Protein AF-A0A2Z4US58-F1 (afdb_monomer_lite)

Foldseek 3Di:
DDFLCVVDPDLVFKKKKKFKAADPVQQKDFFWKWWFDWDQDPVGIDGDPDTDTDDRDHGDMDIDRRGIDMDTTDMGGVVPDPRNDIDIDMDMDGDDDPPPDPPDDDDDSVVVVVVVVVVVPPDPPPPDPPPDDDDDDDPPDDPPPPPPDPDDDDDD

Sequence (156 aa):
MHTDASRVRDVSTALSAVYYLHGTPRGFGGGQLRLYDTLLHAGGAQPAESYRTVEPEHDSIVFFPAGAFHEVVPSTCPSGRFADHRFTLTTWISGAEPAAAAPGTPFPVWQWMARAAERTRPLAGVARDHDGAGPIALPAAAPATRLTLPDPRTAP

Radius of gyration: 19.03 Å; chains: 1; bounding box: 52×37×58 Å

pLDDT: mean 74.57, std 23.2, range [34.12, 98.25]

Secondary structure (DSSP, 8-state):
-B-SGGGSS-GGGEEEEEEEE--SS---EE-PEEEEEEEEETTEEEEEEEEEEE---TTEEEEEETTS-EEEPPEE-TT--GGGSPEEEEEEEEPPPPSSPPTT----HHHHHHHHHHHTSPPTT--S-SS--PPPPPPP--TT----PPPP----

Structure (mmCIF, N/CA/C/O backbone):
data_AF-A0A2Z4US58-F1
#
_entry.id   AF-A0A2Z4US58-F1
#
loop_
_atom_site.group_PDB
_atom_site.id
_atom_site.type_symbol
_atom_site.label_atom_id
_atom_site.label_alt_id
_atom_site.label_comp_id
_atom_site.label_asym_id
_atom_site.label_entity_id
_atom_site.label_seq_id
_atom_site.pdbx_PDB_ins_code
_atom_site.Cartn_x
_atom_site.Cartn_y
_atom_site.Cartn_z
_atom_site.occupancy
_atom_site.B_iso_or_equiv
_atom_site.auth_seq_id
_atom_site.auth_comp_id
_atom_site.auth_asym_id
_atom_site.auth_atom_id
_atom_site.pdbx_PDB_model_num
ATOM 1 N N . MET A 1 1 ? 11.260 3.669 3.537 1.00 91.75 1 MET A N 1
ATOM 2 C CA . MET A 1 1 ? 11.315 3.145 2.156 1.00 91.75 1 MET A CA 1
ATOM 3 C C . MET A 1 1 ? 12.252 1.948 2.024 1.00 91.75 1 MET A C 1
ATOM 5 O O . MET A 1 1 ? 13.363 2.004 2.536 1.00 91.75 1 MET A O 1
ATOM 9 N N . HIS A 1 2 ? 11.817 0.896 1.329 1.00 95.00 2 HIS A N 1
ATOM 10 C CA . HIS A 1 2 ? 12.630 -0.262 0.936 1.00 95.00 2 HIS A CA 1
ATOM 11 C C . HIS A 1 2 ? 12.050 -0.941 -0.320 1.00 95.00 2 HIS A C 1
ATOM 13 O O . HIS A 1 2 ? 11.024 -0.512 -0.843 1.00 95.00 2 HIS A O 1
ATOM 19 N N . THR A 1 3 ? 12.703 -2.002 -0.793 1.00 94.75 3 THR A N 1
ATOM 20 C CA . THR A 1 3 ? 12.119 -3.005 -1.700 1.00 94.75 3 THR A CA 1
ATOM 21 C C . THR A 1 3 ? 12.011 -4.339 -0.959 1.00 94.75 3 THR A C 1
ATOM 23 O O . THR A 1 3 ? 12.579 -4.494 0.125 1.00 94.75 3 THR A O 1
ATOM 26 N N . ASP A 1 4 ? 11.314 -5.314 -1.536 1.00 94.31 4 ASP A N 1
ATOM 27 C CA . ASP A 1 4 ? 11.240 -6.681 -1.006 1.00 94.31 4 ASP A CA 1
ATOM 28 C C . ASP A 1 4 ? 12.209 -7.637 -1.710 1.00 94.31 4 ASP A C 1
ATOM 30 O O . ASP A 1 4 ? 12.102 -8.857 -1.592 1.00 94.31 4 ASP A O 1
ATOM 34 N N . ALA A 1 5 ? 13.198 -7.094 -2.422 1.00 89.75 5 ALA A N 1
ATOM 35 C CA . ALA A 1 5 ? 14.160 -7.877 -3.186 1.00 89.75 5 ALA A CA 1
ATOM 36 C C . ALA A 1 5 ? 14.879 -8.946 -2.342 1.00 89.75 5 ALA A C 1
ATOM 38 O O . ALA A 1 5 ? 15.129 -10.045 -2.819 1.00 89.75 5 ALA A O 1
ATOM 39 N N . SER A 1 6 ? 15.164 -8.652 -1.069 1.00 90.44 6 SER A N 1
ATOM 40 C CA . SER A 1 6 ? 15.822 -9.583 -0.141 1.00 90.44 6 SER A CA 1
ATOM 41 C C . SER A 1 6 ? 14.906 -10.682 0.410 1.00 90.44 6 SER A C 1
ATOM 43 O O . SER A 1 6 ? 15.381 -11.591 1.090 1.00 90.44 6 SER A O 1
ATOM 45 N N . ARG A 1 7 ? 13.595 -10.605 0.154 1.00 89.38 7 ARG A N 1
ATOM 46 C CA . ARG A 1 7 ? 12.584 -11.558 0.640 1.00 89.38 7 ARG A CA 1
ATOM 47 C C . ARG A 1 7 ? 12.253 -12.643 -0.378 1.00 89.38 7 ARG A C 1
ATOM 49 O O . ARG A 1 7 ? 11.584 -13.615 -0.035 1.00 89.38 7 ARG A O 1
ATOM 56 N N . VAL A 1 8 ? 12.716 -12.483 -1.614 1.00 86.81 8 VAL A N 1
ATOM 57 C CA . VAL A 1 8 ? 12.355 -13.324 -2.755 1.00 86.81 8 VAL A CA 1
ATOM 58 C C . VAL A 1 8 ? 13.606 -13.862 -3.435 1.00 86.81 8 VAL A C 1
ATOM 60 O O . VAL A 1 8 ? 14.677 -13.268 -3.357 1.00 86.81 8 VAL A O 1
ATOM 63 N N . ARG A 1 9 ? 13.482 -15.018 -4.091 1.00 85.69 9 ARG A N 1
ATOM 64 C CA . ARG A 1 9 ? 14.618 -15.657 -4.778 1.00 85.69 9 ARG A CA 1
ATOM 65 C C . ARG A 1 9 ? 14.976 -14.948 -6.080 1.00 85.69 9 ARG A C 1
ATOM 67 O O . ARG A 1 9 ? 16.150 -14.757 -6.365 1.00 85.69 9 ARG A O 1
ATOM 74 N N . ASP A 1 10 ? 13.958 -14.576 -6.848 1.00 88.06 10 ASP A N 1
ATOM 75 C CA . ASP A 1 10 ? 14.094 -13.855 -8.106 1.00 88.06 10 ASP A CA 1
ATOM 76 C C . ASP A 1 10 ? 13.111 -12.683 -8.120 1.00 88.06 10 ASP A C 1
ATOM 78 O O . ASP A 1 10 ? 11.894 -12.851 -8.154 1.00 88.06 10 ASP A O 1
ATOM 82 N N . VAL A 1 11 ? 13.667 -11.476 -8.069 1.00 87.25 11 VAL A N 1
ATOM 83 C CA . VAL A 1 11 ? 12.909 -10.222 -8.013 1.00 87.25 11 VAL A CA 1
ATOM 84 C C . VAL A 1 11 ? 12.142 -9.968 -9.311 1.00 87.25 11 VAL A C 1
ATOM 86 O O . VAL A 1 11 ? 11.095 -9.325 -9.281 1.00 87.25 11 VAL A O 1
ATOM 89 N N . SER A 1 12 ? 12.632 -10.478 -10.445 1.00 85.00 12 SER A N 1
ATOM 90 C CA . SER A 1 12 ? 12.021 -10.249 -11.760 1.00 85.00 12 SER A CA 1
ATOM 91 C C . SER A 1 12 ? 10.717 -11.029 -11.961 1.00 85.00 12 SER A C 1
ATOM 93 O O . SER A 1 12 ? 9.887 -10.649 -12.788 1.00 85.00 12 SER A O 1
ATOM 95 N N . THR A 1 13 ? 10.511 -12.083 -11.167 1.00 87.56 13 THR A N 1
ATOM 96 C CA . THR A 1 13 ? 9.354 -12.986 -11.241 1.00 87.56 13 THR A CA 1
ATOM 97 C C . THR A 1 13 ? 8.536 -13.017 -9.951 1.00 87.56 13 THR A C 1
ATOM 99 O O . THR A 1 13 ? 7.663 -13.875 -9.795 1.00 87.56 13 THR A O 1
ATOM 102 N N . ALA A 1 14 ? 8.793 -12.093 -9.021 1.00 89.69 14 ALA A N 1
ATOM 103 C CA . ALA A 1 14 ? 8.127 -12.065 -7.729 1.00 89.69 14 ALA A CA 1
ATOM 104 C C . ALA A 1 14 ? 7.217 -10.848 -7.528 1.00 89.69 14 ALA A C 1
ATOM 106 O O . ALA A 1 14 ? 7.543 -9.713 -7.885 1.00 89.69 14 ALA A O 1
ATOM 107 N N . LEU A 1 15 ? 6.084 -11.099 -6.875 1.00 94.44 15 LEU A N 1
ATOM 108 C CA . LEU A 1 15 ? 5.156 -10.091 -6.379 1.00 94.44 15 LEU A CA 1
ATOM 109 C C . LEU A 1 15 ? 5.159 -10.077 -4.853 1.00 94.44 15 LEU A C 1
ATOM 111 O O . LEU A 1 15 ? 5.198 -11.130 -4.215 1.00 94.44 15 LEU A O 1
ATOM 115 N N . SER A 1 16 ? 5.038 -8.887 -4.287 1.00 95.75 16 SER A N 1
ATOM 116 C CA . SER A 1 16 ? 4.617 -8.671 -2.908 1.00 95.75 16 SER A CA 1
ATOM 117 C C . SER A 1 16 ? 3.098 -8.570 -2.850 1.00 95.75 16 SER A C 1
ATOM 119 O O . SER A 1 16 ? 2.469 -8.026 -3.760 1.00 95.75 16 SER A O 1
ATOM 121 N N . ALA A 1 17 ? 2.514 -9.083 -1.772 1.00 96.75 17 ALA A N 1
ATOM 122 C CA . ALA A 1 17 ? 1.091 -9.015 -1.489 1.00 96.75 17 ALA A CA 1
ATOM 123 C C . ALA A 1 17 ? 0.872 -8.524 -0.055 1.00 96.75 17 ALA A C 1
ATOM 125 O O . ALA A 1 17 ? 1.439 -9.085 0.886 1.00 96.75 17 ALA A O 1
ATOM 126 N N . VAL A 1 18 ? 0.048 -7.490 0.113 1.00 97.31 18 VAL A N 1
ATOM 127 C CA . VAL A 1 18 ? -0.332 -6.940 1.422 1.00 97.31 18 VAL A CA 1
ATOM 128 C C . VAL A 1 18 ? -1.848 -6.954 1.530 1.00 97.31 18 VAL A C 1
ATOM 130 O O . VAL A 1 18 ? -2.521 -6.281 0.756 1.00 97.31 18 VAL A O 1
ATOM 133 N N . TYR A 1 19 ? -2.373 -7.723 2.481 1.00 97.62 19 TYR A N 1
ATOM 134 C CA . TYR A 1 19 ? -3.803 -7.843 2.756 1.00 97.62 19 TYR A CA 1
ATOM 135 C C . TYR A 1 19 ? -4.157 -7.125 4.055 1.00 97.62 19 TYR A C 1
ATOM 137 O O . TYR A 1 19 ? -3.540 -7.397 5.087 1.00 97.62 19 TYR A O 1
ATOM 145 N N . TYR A 1 20 ? -5.110 -6.198 3.995 1.00 96.88 20 TYR A N 1
ATOM 146 C CA . TYR A 1 20 ? -5.492 -5.310 5.087 1.00 96.88 20 TYR A CA 1
ATOM 147 C C . TYR A 1 20 ? -6.700 -5.841 5.860 1.00 96.88 20 TYR A C 1
ATOM 149 O O . TYR A 1 20 ? -7.756 -6.113 5.296 1.00 96.88 20 TYR A O 1
ATOM 157 N N . LEU A 1 21 ? -6.555 -5.923 7.182 1.00 94.00 21 LEU A N 1
ATOM 158 C CA . LEU A 1 21 ? -7.592 -6.375 8.108 1.00 94.00 21 LEU A CA 1
ATOM 159 C C . LEU A 1 21 ? -7.700 -5.381 9.268 1.00 94.00 21 LEU A C 1
ATOM 161 O O . LEU A 1 21 ? -6.691 -4.978 9.845 1.00 94.00 21 LEU A O 1
ATOM 165 N N . HIS A 1 22 ? -8.914 -4.965 9.615 1.00 95.94 22 HIS A N 1
ATOM 166 C CA . HIS A 1 22 ? -9.180 -4.051 10.735 1.00 95.94 22 HIS A CA 1
ATOM 167 C C . HIS A 1 22 ? -10.675 -3.996 11.070 1.00 95.94 22 HIS A C 1
ATOM 169 O O . HIS A 1 22 ? -11.490 -4.335 10.227 1.00 95.94 22 HIS A O 1
ATOM 175 N N . GLY A 1 23 ? -11.076 -3.527 12.253 1.00 89.44 23 GLY A N 1
ATOM 176 C CA . GLY A 1 23 ? -12.502 -3.315 12.542 1.00 89.44 23 GLY A CA 1
ATOM 177 C C . GLY A 1 23 ? -13.151 -2.248 11.644 1.00 89.44 23 GLY A C 1
ATOM 178 O O . GLY A 1 23 ? -12.484 -1.306 11.206 1.00 89.44 23 GLY A O 1
ATOM 179 N N . THR A 1 24 ? -14.455 -2.377 11.382 1.00 90.94 24 THR A N 1
ATOM 180 C CA . THR A 1 24 ? -15.285 -1.344 10.736 1.00 90.94 24 THR A CA 1
ATOM 181 C C . THR A 1 24 ? -16.303 -0.788 11.743 1.00 90.94 24 THR A C 1
ATOM 183 O O . THR A 1 24 ? -17.090 -1.571 12.278 1.00 90.94 24 THR A O 1
ATOM 186 N N . PRO A 1 25 ? -16.334 0.533 12.008 1.00 93.12 25 PRO A N 1
ATOM 187 C CA . PRO A 1 25 ? -15.557 1.591 11.353 1.00 93.12 25 PRO A CA 1
ATOM 188 C C . PRO A 1 25 ? -14.057 1.549 11.696 1.00 93.12 25 PRO A C 1
ATOM 190 O O . PRO A 1 25 ? -13.664 1.039 12.742 1.00 93.12 25 PRO A O 1
ATOM 193 N N . ARG A 1 26 ? -13.224 2.100 10.799 1.00 94.12 26 ARG A N 1
ATOM 194 C CA . ARG A 1 26 ? -11.760 2.164 10.953 1.00 94.12 26 ARG A CA 1
ATOM 195 C C . ARG A 1 26 ? -11.393 2.885 12.259 1.00 94.12 26 ARG A C 1
ATOM 197 O O . ARG A 1 26 ? -11.737 4.051 12.431 1.00 94.12 26 ARG A O 1
ATOM 204 N N . GLY A 1 27 ? -10.656 2.206 13.139 1.00 93.12 27 GLY A N 1
ATOM 205 C CA . GLY A 1 27 ? -10.215 2.740 14.437 1.00 93.12 27 GLY A CA 1
ATOM 206 C C . GLY A 1 27 ? -8.840 3.425 14.443 1.00 93.12 27 GLY A C 1
ATOM 207 O O . GLY A 1 27 ? -8.416 3.955 15.470 1.00 93.12 27 GLY A O 1
ATOM 208 N N . PHE A 1 28 ? -8.144 3.438 13.304 1.00 97.25 28 PHE A N 1
ATOM 209 C CA . PHE A 1 28 ? -6.793 3.980 13.158 1.00 97.25 28 PHE A CA 1
ATOM 210 C C . PHE A 1 28 ? -6.713 5.080 12.089 1.00 97.25 28 PHE A C 1
ATOM 212 O O . PHE A 1 28 ? -7.547 5.166 11.187 1.00 97.25 28 PHE A O 1
ATOM 219 N N . GLY A 1 29 ? -5.669 5.903 12.172 1.00 96.25 29 GLY A N 1
ATOM 220 C CA . GLY A 1 29 ? -5.265 6.853 11.135 1.00 96.25 29 GLY A CA 1
ATOM 221 C C . GLY A 1 29 ? -3.916 6.476 10.522 1.00 96.25 29 GLY A C 1
ATOM 222 O O . GLY A 1 29 ? -3.142 5.727 11.118 1.00 96.25 29 GLY A O 1
ATOM 223 N N . GLY A 1 30 ? -3.615 7.008 9.337 1.00 97.19 30 GLY A N 1
ATOM 224 C CA . GLY A 1 30 ? -2.362 6.716 8.636 1.00 97.19 30 GLY A CA 1
ATOM 225 C C . GLY A 1 30 ? -2.273 5.263 8.152 1.00 97.19 30 GLY A C 1
ATOM 226 O O . GLY A 1 30 ? -3.286 4.623 7.867 1.00 97.19 30 GLY A O 1
ATOM 227 N N . GLY A 1 31 ? -1.058 4.716 8.071 1.00 96.75 31 GLY A N 1
ATOM 228 C CA . GLY A 1 31 ? -0.851 3.320 7.664 1.00 96.75 31 GLY A CA 1
ATOM 229 C C . GLY A 1 31 ? -0.984 3.061 6.161 1.00 96.75 31 GLY A C 1
ATOM 230 O O . GLY A 1 31 ? -0.990 1.893 5.749 1.00 96.75 31 GLY A O 1
ATOM 231 N N . GLN A 1 32 ? -1.099 4.111 5.344 1.00 98.25 32 GLN A N 1
ATOM 232 C CA . GLN A 1 32 ? -1.117 3.973 3.893 1.00 98.25 32 GLN A CA 1
ATOM 233 C C . GLN A 1 32 ? 0.175 3.348 3.382 1.00 98.25 32 GLN A C 1
ATOM 235 O O . GLN A 1 32 ? 1.261 3.605 3.903 1.00 98.25 32 GLN A O 1
ATOM 240 N N . LEU A 1 33 ? 0.056 2.558 2.323 1.00 98.25 33 LEU A N 1
ATOM 241 C CA . LEU A 1 33 ? 1.201 2.108 1.546 1.00 98.25 33 LEU A CA 1
ATOM 242 C C . LEU A 1 33 ? 1.488 3.151 0.464 1.00 98.25 33 LEU A C 1
ATOM 244 O O . LEU A 1 33 ? 0.602 3.506 -0.311 1.00 98.25 33 LEU A O 1
ATOM 248 N N . ARG A 1 34 ? 2.724 3.638 0.394 1.00 98.19 34 ARG A N 1
ATOM 249 C CA . ARG A 1 34 ? 3.202 4.447 -0.732 1.00 98.19 34 ARG A CA 1
ATOM 250 C C . ARG A 1 34 ? 4.042 3.574 -1.645 1.00 98.19 34 ARG A C 1
ATOM 252 O O . ARG A 1 34 ? 5.018 2.984 -1.188 1.00 98.19 34 ARG A O 1
ATOM 259 N N . LEU A 1 35 ? 3.660 3.515 -2.916 1.00 95.56 35 LEU A N 1
ATOM 260 C CA . LEU A 1 35 ? 4.394 2.851 -3.989 1.00 95.56 35 LEU A CA 1
ATOM 261 C C . LEU A 1 35 ? 5.063 3.920 -4.849 1.00 95.56 35 LEU A C 1
ATOM 263 O O . LEU A 1 35 ? 4.374 4.707 -5.496 1.00 95.56 35 LEU A O 1
ATOM 267 N N . TYR A 1 36 ? 6.388 3.954 -4.837 1.00 95.25 36 TYR A N 1
ATOM 268 C CA . TYR A 1 36 ? 7.179 4.954 -5.542 1.00 95.25 36 TYR A CA 1
ATOM 269 C C . TYR A 1 36 ? 7.472 4.502 -6.969 1.00 95.25 36 TYR A C 1
ATOM 271 O O . TYR A 1 36 ? 7.739 3.322 -7.220 1.00 95.25 36 TYR A O 1
ATOM 279 N N . ASP A 1 37 ? 7.453 5.446 -7.910 1.00 89.88 37 ASP A N 1
ATOM 280 C CA . ASP A 1 37 ? 7.926 5.159 -9.260 1.00 89.88 37 ASP A CA 1
ATOM 281 C C . ASP A 1 37 ? 9.436 4.861 -9.221 1.00 89.88 37 ASP A C 1
ATOM 283 O O . ASP A 1 37 ? 10.172 5.359 -8.368 1.00 89.88 37 ASP A O 1
ATOM 287 N N . THR A 1 38 ? 9.912 4.003 -10.124 1.00 85.50 38 THR A N 1
ATOM 288 C CA . THR A 1 38 ? 11.321 3.585 -10.168 1.00 85.50 38 THR A CA 1
ATOM 289 C C . THR A 1 38 ? 12.034 4.244 -11.340 1.00 85.50 38 THR A C 1
ATOM 291 O O . THR A 1 38 ? 11.600 4.126 -12.484 1.00 85.50 38 THR A O 1
ATOM 294 N N . LEU A 1 39 ? 13.159 4.897 -11.058 1.00 86.19 39 LEU A N 1
ATOM 295 C CA . LEU A 1 39 ? 14.054 5.477 -12.050 1.00 86.19 39 LEU A CA 1
ATOM 296 C C . LEU A 1 39 ? 15.236 4.534 -12.294 1.00 86.19 39 LEU A C 1
ATOM 298 O O . LEU A 1 39 ? 15.910 4.104 -11.355 1.00 86.19 39 LEU A O 1
ATOM 302 N N . LEU A 1 40 ? 15.502 4.228 -13.562 1.00 83.00 40 LEU A N 1
ATOM 303 C CA . LEU A 1 40 ? 16.630 3.402 -13.994 1.00 83.00 40 LEU A CA 1
ATOM 304 C C . LEU A 1 40 ? 17.774 4.299 -14.473 1.00 83.00 40 LEU A C 1
ATOM 306 O O . LEU A 1 40 ? 17.612 5.057 -15.427 1.00 83.00 40 LEU A O 1
ATOM 310 N N . HIS A 1 41 ? 18.938 4.177 -13.837 1.00 80.69 41 HIS A N 1
ATOM 311 C CA . HIS A 1 41 ? 20.161 4.883 -14.226 1.00 80.69 41 HIS A CA 1
ATOM 312 C C . HIS A 1 41 ? 21.336 3.904 -14.344 1.00 80.69 41 HIS A C 1
ATOM 314 O O . HIS A 1 41 ? 21.240 2.751 -13.928 1.00 80.69 41 HIS A O 1
ATOM 320 N N . ALA A 1 42 ? 22.479 4.370 -14.861 1.00 74.44 42 ALA A N 1
ATOM 321 C CA . ALA A 1 42 ? 23.693 3.553 -14.996 1.00 74.44 42 ALA A CA 1
ATOM 322 C C . ALA A 1 42 ? 24.180 2.935 -13.663 1.00 74.44 42 ALA A C 1
ATOM 324 O O . ALA A 1 42 ? 24.866 1.919 -13.678 1.00 74.44 42 ALA A O 1
ATOM 325 N N . GLY A 1 43 ? 23.799 3.519 -12.519 1.00 77.88 43 GLY A N 1
ATOM 326 C CA . GLY A 1 43 ? 24.091 3.012 -11.171 1.00 77.88 43 GLY A CA 1
ATOM 327 C C . GLY A 1 43 ? 23.030 2.077 -10.572 1.00 77.88 43 GLY A C 1
ATOM 328 O O . GLY A 1 43 ? 23.151 1.712 -9.406 1.00 77.88 43 GLY A O 1
A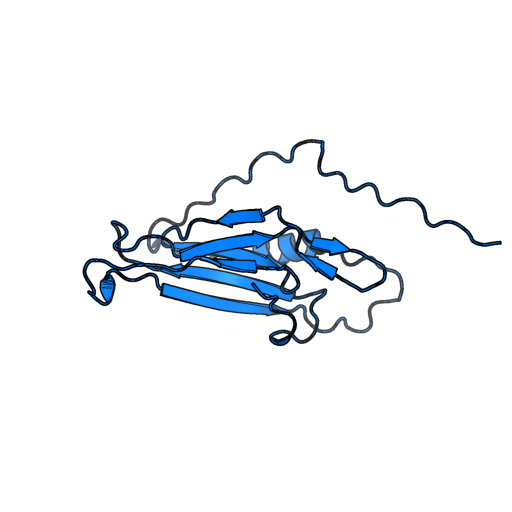TOM 329 N N . GLY A 1 44 ? 21.991 1.704 -11.328 1.00 81.19 44 GLY A N 1
ATOM 330 C CA . GLY A 1 44 ? 20.910 0.822 -10.881 1.00 81.19 44 GLY A CA 1
ATOM 331 C C . GLY A 1 44 ? 19.558 1.519 -10.702 1.00 81.19 44 GLY A C 1
ATOM 332 O O . GLY A 1 44 ? 19.350 2.657 -11.130 1.00 81.19 44 GLY A O 1
ATOM 333 N N . ALA A 1 45 ? 18.616 0.796 -10.092 1.00 85.06 45 ALA A N 1
ATOM 334 C CA . ALA A 1 45 ? 17.272 1.285 -9.800 1.00 85.06 45 ALA A CA 1
ATOM 335 C C . ALA A 1 45 ? 17.275 2.176 -8.552 1.00 85.06 45 ALA A C 1
ATOM 337 O O . ALA A 1 45 ? 17.852 1.808 -7.528 1.00 85.06 45 ALA A O 1
ATOM 338 N N . GLN A 1 46 ? 16.618 3.330 -8.636 1.00 88.44 46 GLN A N 1
ATOM 339 C CA . GLN A 1 46 ? 16.422 4.268 -7.531 1.00 88.44 46 GLN A CA 1
ATOM 340 C C . GLN A 1 46 ? 14.949 4.700 -7.469 1.00 88.44 46 GLN A C 1
ATOM 342 O O . GLN A 1 46 ? 14.271 4.702 -8.499 1.00 88.44 46 GLN A O 1
ATOM 347 N N . PRO A 1 47 ? 14.432 5.064 -6.290 1.00 91.69 47 PRO A N 1
ATOM 348 C CA . PRO A 1 47 ? 13.083 5.596 -6.163 1.00 91.69 47 PRO A CA 1
ATOM 349 C C . PRO A 1 47 ? 12.993 7.029 -6.708 1.00 91.69 47 PRO A C 1
ATOM 351 O O . PRO A 1 47 ? 13.910 7.827 -6.520 1.00 91.69 47 PRO A O 1
ATOM 354 N N . ALA A 1 48 ? 11.878 7.364 -7.354 1.00 90.75 48 ALA A N 1
ATOM 355 C CA . ALA A 1 48 ? 11.504 8.740 -7.668 1.00 90.75 48 ALA A CA 1
ATOM 356 C C . ALA A 1 48 ? 10.901 9.451 -6.442 1.00 90.75 48 ALA A C 1
ATOM 358 O O . ALA A 1 48 ? 10.560 8.817 -5.446 1.00 90.75 48 ALA A O 1
ATOM 359 N N . GLU A 1 49 ? 10.695 10.767 -6.541 1.00 92.81 49 GLU A N 1
ATOM 360 C CA . GLU A 1 49 ? 9.875 11.514 -5.573 1.00 92.81 49 GLU A CA 1
ATOM 361 C C . GLU A 1 49 ? 8.370 11.267 -5.770 1.00 92.81 49 GLU A C 1
ATOM 363 O O . GLU A 1 49 ? 7.584 11.445 -4.839 1.00 92.81 49 GLU A O 1
ATOM 368 N N . SER A 1 50 ? 7.955 10.851 -6.972 1.00 91.69 50 SER A N 1
ATOM 369 C CA . SER A 1 50 ? 6.563 10.532 -7.275 1.00 91.69 50 SER A CA 1
ATOM 370 C C . SER A 1 50 ? 6.164 9.170 -6.708 1.00 91.69 50 SER A C 1
ATOM 372 O O . SER A 1 50 ? 6.900 8.183 -6.792 1.00 91.69 50 SER A O 1
ATOM 374 N N . TYR A 1 51 ? 4.962 9.116 -6.139 1.00 96.75 51 TYR A N 1
ATOM 375 C CA . TYR A 1 51 ? 4.385 7.898 -5.586 1.00 96.75 51 TYR A CA 1
ATOM 376 C C . TYR A 1 51 ? 2.871 7.859 -5.760 1.00 96.75 51 TYR A C 1
ATOM 378 O O . TYR A 1 51 ? 2.198 8.881 -5.898 1.00 96.75 51 TYR A O 1
ATOM 386 N N . ARG A 1 52 ? 2.328 6.644 -5.695 1.00 94.62 52 ARG A N 1
ATOM 387 C CA . ARG A 1 52 ? 0.900 6.387 -5.521 1.00 94.62 52 ARG A CA 1
ATOM 388 C C . ARG A 1 52 ? 0.640 5.963 -4.084 1.00 94.62 52 ARG A C 1
ATOM 390 O O . ARG A 1 52 ? 1.365 5.133 -3.538 1.00 94.62 52 ARG A O 1
ATOM 397 N N . THR A 1 53 ? -0.409 6.518 -3.493 1.00 97.38 53 THR A N 1
ATOM 398 C CA . THR A 1 53 ? -0.877 6.138 -2.158 1.00 97.38 53 THR A CA 1
ATOM 399 C C . THR A 1 53 ? -1.987 5.105 -2.289 1.00 97.38 53 THR A C 1
ATOM 401 O O . THR A 1 53 ? -2.936 5.303 -3.043 1.00 97.38 53 THR A O 1
ATOM 404 N N . VAL A 1 54 ? -1.863 4.020 -1.537 1.00 95.94 54 VAL A N 1
ATOM 405 C CA . VAL A 1 54 ? -2.863 2.967 -1.386 1.00 95.94 54 VAL A CA 1
ATOM 406 C C . VAL A 1 54 ? -3.417 3.051 0.032 1.00 95.94 54 VAL A C 1
ATOM 408 O O . VAL A 1 54 ? -2.670 2.941 1.012 1.00 95.94 54 VAL A O 1
ATOM 411 N N . GLU A 1 55 ? -4.727 3.260 0.137 1.00 97.19 55 GLU A N 1
ATOM 412 C CA . GLU A 1 55 ? -5.432 3.253 1.416 1.00 97.19 55 GLU A CA 1
ATOM 413 C C . GLU A 1 55 ? -5.565 1.817 1.952 1.00 97.19 55 GLU A C 1
ATOM 415 O O . GLU A 1 55 ? -5.840 0.899 1.180 1.00 97.19 55 GLU A O 1
ATOM 420 N N . PRO A 1 56 ? -5.386 1.594 3.268 1.00 96.25 56 PRO A N 1
ATOM 421 C CA . PRO A 1 56 ? -5.593 0.289 3.881 1.00 96.25 56 PRO A CA 1
ATOM 422 C C . PRO A 1 56 ? -7.095 0.061 4.079 1.00 96.25 56 PRO A C 1
ATOM 424 O O . PRO A 1 56 ? -7.626 0.263 5.173 1.00 96.25 56 PRO A O 1
ATOM 427 N N . GLU A 1 57 ? -7.807 -0.243 3.000 1.00 96.25 57 GLU A N 1
ATOM 428 C CA . GLU A 1 57 ? -9.236 -0.562 3.039 1.00 96.25 57 GLU A CA 1
ATOM 429 C C . GLU A 1 57 ? -9.456 -1.941 3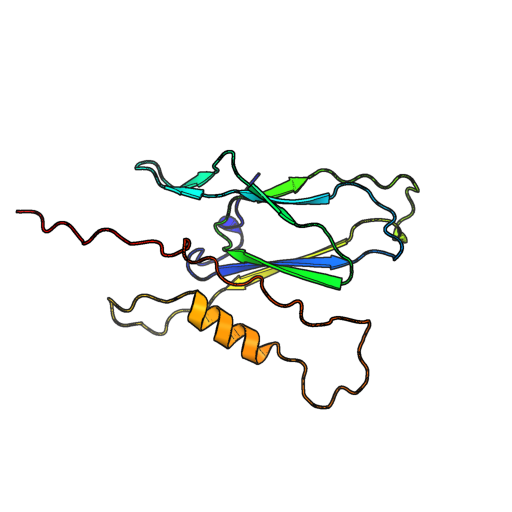.668 1.00 96.25 57 GLU A C 1
ATOM 431 O O . GLU A 1 57 ? -8.661 -2.857 3.451 1.00 96.25 57 GLU A O 1
ATOM 436 N N . HIS A 1 58 ? -10.511 -2.087 4.473 1.00 94.69 58 HIS A N 1
ATOM 437 C CA . HIS A 1 58 ? -10.825 -3.369 5.101 1.00 94.69 58 HIS A CA 1
ATOM 438 C C . HIS A 1 58 ? -11.047 -4.435 4.033 1.00 94.69 58 HIS A C 1
ATOM 440 O O . HIS A 1 58 ? -11.694 -4.152 3.028 1.00 94.69 58 HIS A O 1
ATOM 446 N N . ASP A 1 59 ? -10.536 -5.640 4.278 1.00 93.69 59 ASP A N 1
ATOM 447 C CA . ASP A 1 59 ? -10.722 -6.788 3.394 1.00 93.69 59 ASP A CA 1
ATOM 448 C C . ASP A 1 59 ? -10.205 -6.549 1.960 1.00 93.69 59 ASP A C 1
ATOM 450 O O . ASP A 1 59 ? -10.713 -7.072 0.973 1.00 93.69 59 ASP A O 1
ATOM 454 N N . SER A 1 60 ? -9.142 -5.749 1.830 1.00 92.56 60 SER A N 1
ATOM 455 C CA . SER A 1 60 ? -8.517 -5.455 0.538 1.00 92.56 60 SER A CA 1
ATOM 456 C C . SER A 1 60 ? -7.082 -5.964 0.477 1.00 92.56 60 SER A C 1
ATOM 458 O O . SER A 1 60 ? -6.311 -5.845 1.434 1.00 92.56 60 SER A O 1
ATOM 460 N N . ILE A 1 61 ? -6.710 -6.547 -0.665 1.00 97.12 61 ILE A N 1
ATOM 461 C CA . ILE A 1 61 ? -5.355 -7.030 -0.938 1.00 97.12 61 ILE A CA 1
ATOM 462 C C . ILE A 1 61 ? -4.735 -6.264 -2.100 1.00 97.12 61 ILE A C 1
ATOM 464 O O . ILE A 1 61 ? -5.366 -6.046 -3.134 1.00 97.12 61 ILE A O 1
ATOM 468 N N . VAL A 1 62 ? -3.470 -5.883 -1.940 1.00 94.69 62 VAL A N 1
ATOM 469 C CA . VAL A 1 62 ? -2.704 -5.179 -2.968 1.00 94.69 62 VAL A CA 1
ATOM 470 C C . VAL A 1 62 ? -1.494 -5.994 -3.375 1.00 94.69 62 VAL A C 1
ATOM 472 O O . VAL A 1 62 ? -0.713 -6.426 -2.530 1.00 94.69 62 VAL A O 1
ATOM 475 N N . PHE A 1 63 ? -1.344 -6.165 -4.688 1.00 96.06 63 PHE A N 1
ATOM 476 C CA . PHE A 1 63 ? -0.220 -6.843 -5.318 1.00 96.06 63 PHE A CA 1
ATOM 477 C C . PHE A 1 63 ? 0.655 -5.838 -6.061 1.00 96.06 63 PHE A C 1
ATOM 479 O O . PHE A 1 63 ? 0.148 -5.005 -6.813 1.00 96.06 63 PHE A O 1
ATOM 486 N N . PHE A 1 64 ? 1.970 -5.936 -5.892 1.00 93.56 64 PHE A N 1
ATOM 487 C CA . PHE A 1 64 ? 2.939 -5.097 -6.600 1.00 93.56 64 PHE A CA 1
ATOM 488 C C . PHE A 1 64 ? 4.264 -5.847 -6.811 1.00 93.56 64 PHE A C 1
ATOM 490 O O . PHE A 1 64 ? 4.529 -6.816 -6.101 1.00 93.56 64 PHE A O 1
ATOM 497 N N . PRO A 1 65 ? 5.104 -5.454 -7.788 1.00 93.25 65 PRO A N 1
ATOM 498 C CA . PRO A 1 65 ? 6.399 -6.100 -8.008 1.00 93.25 65 PRO A CA 1
ATOM 499 C C . PRO A 1 65 ? 7.271 -6.072 -6.749 1.00 93.25 65 PRO A C 1
ATOM 501 O O . PRO A 1 65 ? 7.411 -5.018 -6.133 1.00 93.25 65 PRO A O 1
ATOM 504 N N . ALA A 1 66 ? 7.920 -7.186 -6.399 1.00 93.25 66 ALA A N 1
ATOM 505 C CA . ALA A 1 66 ? 8.771 -7.257 -5.203 1.00 93.25 66 ALA A CA 1
ATOM 506 C C . ALA A 1 66 ? 9.962 -6.275 -5.253 1.00 93.25 66 ALA A C 1
ATOM 508 O O . ALA A 1 66 ? 10.486 -5.846 -4.225 1.00 93.25 66 ALA A O 1
ATOM 509 N N . GLY A 1 67 ? 10.378 -5.877 -6.459 1.00 91.62 67 GLY A N 1
ATOM 510 C CA . GLY A 1 67 ? 11.400 -4.853 -6.678 1.00 91.62 67 GLY A CA 1
ATOM 511 C C . GLY A 1 67 ? 10.913 -3.406 -6.546 1.00 91.62 67 GLY A C 1
ATOM 512 O O . GLY A 1 67 ? 11.738 -2.502 -6.631 1.00 91.62 67 GLY A O 1
ATOM 513 N N . ALA A 1 68 ? 9.612 -3.158 -6.362 1.00 93.38 68 ALA A N 1
ATOM 514 C CA . ALA A 1 68 ? 9.081 -1.802 -6.267 1.00 93.38 68 ALA A CA 1
ATOM 515 C C . ALA A 1 68 ? 9.481 -1.138 -4.941 1.00 93.38 68 ALA A C 1
ATOM 517 O O . ALA A 1 68 ? 9.332 -1.720 -3.859 1.00 93.38 68 ALA A O 1
ATOM 518 N N . PHE A 1 69 ? 9.961 0.105 -5.023 1.00 95.75 69 PHE A N 1
ATOM 519 C CA . PHE A 1 69 ? 10.242 0.908 -3.840 1.00 95.75 69 PHE A CA 1
ATOM 520 C C . PHE A 1 69 ? 8.942 1.308 -3.156 1.00 95.75 69 PHE A C 1
ATOM 522 O O . PHE A 1 69 ? 8.040 1.871 -3.777 1.00 95.75 69 PHE A O 1
ATOM 529 N N . HIS A 1 70 ? 8.851 1.031 -1.863 1.00 97.56 70 HIS A N 1
ATOM 530 C CA . HIS A 1 70 ? 7.653 1.313 -1.101 1.00 97.56 70 HIS A CA 1
ATOM 531 C C . HIS A 1 70 ? 7.942 1.619 0.363 1.00 97.56 70 HIS A C 1
ATOM 533 O O . HIS A 1 70 ? 9.027 1.364 0.894 1.00 97.56 70 HIS A O 1
ATOM 539 N N . GLU A 1 71 ? 6.955 2.205 1.026 1.00 97.88 71 GLU A N 1
ATOM 540 C CA . GLU A 1 71 ? 6.951 2.351 2.474 1.00 97.88 71 GLU A CA 1
ATOM 541 C C . GLU A 1 71 ? 5.533 2.334 3.027 1.00 97.88 71 GLU A C 1
ATOM 543 O O . GLU A 1 71 ? 4.569 2.648 2.329 1.00 97.88 71 GLU A O 1
ATOM 548 N N . VAL A 1 72 ? 5.423 2.021 4.313 1.00 97.69 72 VAL A N 1
ATOM 549 C CA . VAL A 1 72 ? 4.185 2.195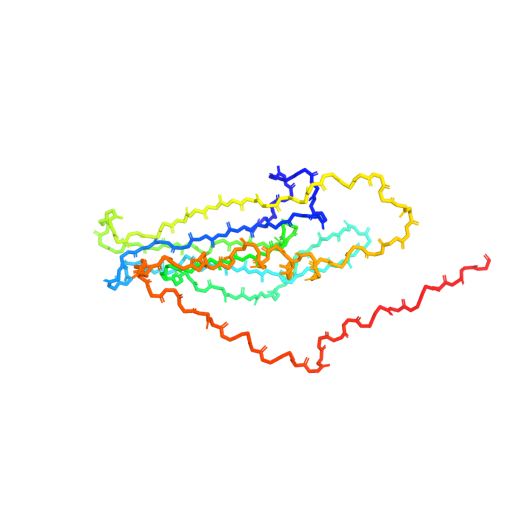 5.065 1.00 97.69 72 VAL A CA 1
ATOM 550 C C . VAL A 1 72 ? 4.294 3.492 5.856 1.00 97.69 72 VAL A C 1
ATOM 552 O O . VAL A 1 72 ? 5.199 3.651 6.676 1.00 97.69 72 VAL A O 1
ATOM 555 N N . VAL A 1 73 ? 3.373 4.419 5.604 1.00 97.25 73 VAL A N 1
ATOM 556 C CA . VAL A 1 73 ? 3.238 5.660 6.371 1.00 97.25 73 VAL A CA 1
ATOM 557 C C . VAL A 1 73 ? 2.921 5.302 7.829 1.00 97.25 73 VAL A C 1
ATOM 559 O O . VAL A 1 73 ? 2.100 4.408 8.053 1.00 97.25 73 VAL A O 1
ATOM 562 N N . PRO A 1 74 ? 3.516 5.976 8.833 1.00 96.50 74 PRO A N 1
ATOM 563 C CA . PRO A 1 74 ? 3.201 5.723 10.236 1.00 96.50 74 PRO A CA 1
ATOM 564 C C . PRO A 1 74 ? 1.692 5.746 10.513 1.00 96.50 74 PRO A C 1
ATOM 566 O O . PRO A 1 74 ? 0.967 6.598 9.997 1.00 96.50 74 PRO A O 1
ATOM 569 N N . SER A 1 75 ? 1.219 4.805 11.328 1.00 95.19 75 SER A N 1
ATOM 570 C CA . SER A 1 75 ? -0.185 4.720 11.742 1.00 95.19 75 SER A CA 1
ATOM 571 C C . SER A 1 75 ? -0.369 5.104 13.206 1.00 95.19 75 SER A C 1
ATOM 573 O O . SER A 1 75 ? 0.505 4.842 14.031 1.00 95.19 75 SER A O 1
ATOM 575 N N . THR A 1 76 ? -1.541 5.632 13.546 1.00 96.75 76 THR A N 1
ATOM 576 C CA . THR A 1 76 ? -1.957 5.940 14.922 1.00 96.75 76 THR A CA 1
ATOM 577 C C . THR A 1 76 ? -3.244 5.194 15.268 1.00 96.75 76 THR A C 1
ATOM 579 O O . THR A 1 76 ? -4.087 4.986 14.404 1.00 96.75 76 THR A O 1
ATOM 582 N N . CYS A 1 77 ? -3.422 4.798 16.528 1.00 96.50 77 CYS A N 1
ATOM 583 C CA . CYS A 1 77 ? -4.655 4.182 17.032 1.00 96.50 77 CYS A CA 1
ATOM 584 C C . CYS A 1 77 ? -5.063 4.917 18.318 1.00 96.50 77 CYS A C 1
ATOM 586 O O . CYS A 1 77 ? -4.535 4.594 19.385 1.00 96.50 77 CYS A O 1
ATOM 588 N N . PRO A 1 78 ? -5.929 5.946 18.239 1.00 95.38 78 PRO A N 1
ATOM 589 C CA . PRO A 1 78 ? -6.247 6.790 19.392 1.00 95.38 78 PRO A CA 1
ATOM 590 C C . PRO A 1 78 ? -6.866 6.035 20.572 1.00 95.38 78 PRO A C 1
ATOM 592 O O . PRO A 1 78 ? -6.637 6.409 21.717 1.00 95.38 78 PRO A O 1
ATOM 595 N N . SER A 1 79 ? -7.635 4.974 20.310 1.00 92.75 79 SER A N 1
ATOM 596 C CA . SER A 1 79 ? -8.274 4.188 21.371 1.00 92.75 79 SER A CA 1
ATOM 597 C C . SER A 1 79 ? -7.298 3.276 22.117 1.00 92.75 79 SER A C 1
ATOM 599 O O . SER A 1 79 ? -7.603 2.845 23.228 1.00 92.75 79 SER A O 1
ATOM 601 N N . GLY A 1 80 ? -6.160 2.927 21.503 1.00 90.62 80 GLY A N 1
ATOM 602 C CA . GLY A 1 80 ? -5.205 1.944 22.023 1.00 90.62 80 GLY A CA 1
ATOM 603 C C . GLY A 1 80 ? -5.764 0.522 22.170 1.00 90.62 80 GLY A C 1
ATOM 604 O O . GLY A 1 80 ? -5.087 -0.354 22.709 1.00 90.62 80 GLY A O 1
ATOM 605 N N . ARG A 1 81 ? -7.000 0.264 21.724 1.00 88.75 81 ARG A N 1
ATOM 606 C CA . ARG A 1 81 ? -7.624 -1.058 21.814 1.00 88.75 81 ARG A CA 1
ATOM 607 C C . ARG A 1 81 ? -7.101 -1.925 20.685 1.00 88.75 81 ARG A C 1
ATOM 609 O O . ARG A 1 81 ? -7.193 -1.535 19.529 1.00 88.75 81 ARG A O 1
ATOM 616 N N . PHE A 1 82 ? -6.658 -3.140 21.006 1.00 90.69 82 PHE A N 1
ATOM 617 C CA . PHE A 1 82 ? -6.113 -4.094 20.032 1.00 90.69 82 PHE A CA 1
ATOM 618 C C . PHE A 1 82 ? -6.978 -4.241 18.764 1.00 90.69 82 PHE A C 1
ATOM 620 O O . PHE A 1 82 ? -6.460 -4.158 17.657 1.00 90.69 82 PHE A O 1
ATOM 627 N N . ALA A 1 83 ? -8.298 -4.381 18.925 1.00 87.81 83 ALA A N 1
ATOM 628 C CA . ALA A 1 83 ? -9.244 -4.568 17.820 1.00 87.81 83 ALA A CA 1
ATOM 629 C C . ALA A 1 83 ? -9.353 -3.369 16.853 1.00 87.81 83 ALA A C 1
ATOM 631 O O . ALA A 1 83 ? -9.809 -3.536 15.724 1.00 87.81 83 ALA A O 1
ATOM 632 N N . ASP A 1 84 ? -8.918 -2.182 17.280 1.00 90.69 84 ASP A N 1
ATOM 633 C CA . ASP A 1 84 ? -9.032 -0.939 16.514 1.00 90.69 84 ASP A CA 1
ATOM 634 C C . ASP A 1 84 ? -7.769 -0.664 15.665 1.00 90.69 84 ASP A C 1
ATOM 636 O O . ASP A 1 84 ? -7.730 0.299 14.895 1.00 90.69 84 ASP A O 1
ATOM 640 N N . HIS A 1 85 ? -6.732 -1.508 15.778 1.00 93.62 85 HIS A N 1
ATOM 641 C CA . HIS A 1 85 ? -5.489 -1.379 15.016 1.00 93.62 85 HIS A CA 1
ATOM 642 C C . HIS A 1 85 ? -5.611 -1.849 13.560 1.00 93.62 85 HIS A C 1
ATOM 644 O O . HIS A 1 85 ? -6.506 -2.596 13.166 1.00 93.62 85 HIS A O 1
ATOM 650 N N . ARG A 1 86 ? -4.629 -1.422 12.760 1.00 95.50 86 ARG A N 1
ATOM 651 C CA . ARG A 1 86 ? -4.386 -1.896 11.399 1.00 95.50 86 ARG A CA 1
ATOM 652 C C . ARG A 1 86 ? -3.583 -3.193 11.430 1.00 95.50 86 ARG A C 1
ATOM 654 O O . ARG A 1 86 ? -2.409 -3.175 11.800 1.00 95.50 86 ARG A O 1
ATOM 661 N N . PHE A 1 87 ? -4.174 -4.277 10.951 1.00 94.88 87 PHE A N 1
ATOM 662 C CA . PHE A 1 87 ? -3.491 -5.548 10.745 1.00 94.88 87 PHE A CA 1
ATOM 663 C C . PHE A 1 87 ? -3.187 -5.762 9.266 1.00 94.88 87 PHE A C 1
ATOM 665 O O . PHE A 1 87 ? -3.927 -5.318 8.386 1.00 94.88 87 PHE A O 1
ATOM 672 N N . THR A 1 88 ? -2.079 -6.447 8.995 1.00 95.25 88 THR A N 1
ATOM 673 C CA . THR A 1 88 ? -1.710 -6.862 7.642 1.00 95.25 88 THR A CA 1
ATOM 674 C C . THR A 1 88 ? -1.190 -8.282 7.619 1.00 95.25 88 THR A C 1
ATOM 676 O O . THR A 1 88 ? -0.342 -8.635 8.439 1.00 95.25 88 THR A O 1
ATOM 679 N N . LEU A 1 89 ? -1.617 -9.052 6.622 1.00 95.25 89 LEU A N 1
ATOM 680 C CA . LEU A 1 89 ? -0.896 -10.237 6.176 1.00 95.25 89 LEU A CA 1
ATOM 681 C C . LEU A 1 89 ? -0.015 -9.833 4.990 1.00 95.25 89 LEU A C 1
ATOM 683 O O . LEU A 1 89 ? -0.528 -9.426 3.948 1.00 95.25 89 LEU A O 1
ATOM 687 N N . THR A 1 90 ? 1.301 -9.950 5.151 1.00 94.50 90 THR A N 1
ATOM 688 C CA . THR A 1 90 ? 2.269 -9.686 4.079 1.00 94.50 90 THR A CA 1
ATOM 689 C C . THR A 1 90 ? 2.875 -10.998 3.611 1.00 94.50 90 THR A C 1
ATOM 691 O O . THR A 1 90 ? 3.357 -11.784 4.427 1.00 94.50 90 THR A O 1
ATOM 694 N N . THR A 1 91 ? 2.861 -11.238 2.303 1.00 94.88 91 THR A N 1
ATOM 695 C CA . THR A 1 91 ? 3.459 -12.432 1.698 1.00 94.88 91 THR A CA 1
ATOM 696 C C . THR A 1 91 ? 4.074 -12.116 0.338 1.00 94.88 91 THR A C 1
ATOM 698 O O . THR A 1 91 ? 3.849 -11.044 -0.225 1.00 94.88 91 THR A O 1
ATOM 701 N N . TRP A 1 92 ? 4.843 -13.063 -0.195 1.00 95.00 92 TRP A N 1
ATOM 702 C CA . TRP A 1 92 ? 5.476 -12.968 -1.504 1.00 95.00 92 TRP A CA 1
ATOM 703 C C . TRP A 1 92 ? 5.114 -14.173 -2.357 1.00 95.00 92 TRP A C 1
ATOM 705 O O . TRP A 1 92 ? 5.120 -15.312 -1.890 1.00 95.00 92 TRP A O 1
ATOM 715 N N . ILE A 1 93 ? 4.824 -13.914 -3.625 1.00 91.50 93 ILE A N 1
ATOM 716 C CA . ILE A 1 93 ? 4.526 -14.936 -4.623 1.00 91.50 93 ILE A CA 1
ATOM 717 C C . ILE A 1 93 ? 5.660 -14.886 -5.634 1.00 91.50 93 ILE A C 1
ATOM 719 O O . ILE A 1 93 ? 5.830 -13.877 -6.309 1.00 91.50 93 ILE A O 1
ATOM 723 N N . SER A 1 94 ? 6.449 -15.952 -5.730 1.00 87.19 94 SER A N 1
ATOM 724 C CA . SER A 1 94 ? 7.502 -16.082 -6.741 1.00 87.19 94 SER A CA 1
ATOM 725 C C . SER A 1 94 ? 7.055 -17.035 -7.843 1.00 87.19 94 SER A C 1
ATOM 727 O O . SER A 1 94 ? 6.362 -18.020 -7.571 1.00 87.19 94 SER A O 1
ATOM 7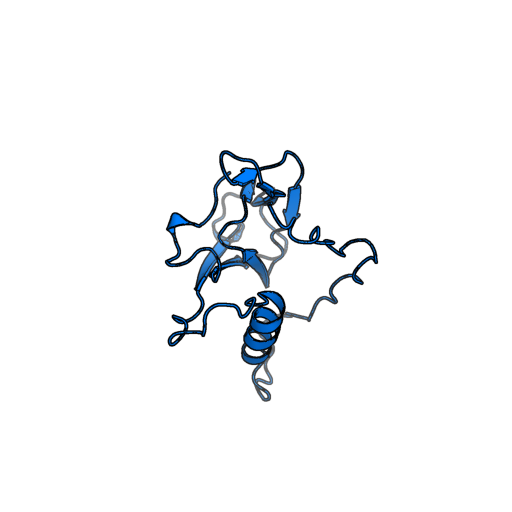29 N N . GLY A 1 95 ? 7.458 -16.754 -9.082 1.00 75.00 95 GLY A N 1
ATOM 730 C CA . GLY A 1 95 ? 7.350 -17.722 -10.167 1.00 75.00 95 GLY A CA 1
ATOM 731 C C . GLY A 1 95 ? 8.055 -19.035 -9.811 1.00 75.00 95 GLY A C 1
ATOM 732 O O . GLY A 1 95 ? 9.031 -19.051 -9.057 1.00 75.00 95 GLY A O 1
ATOM 733 N N . ALA A 1 96 ? 7.551 -20.149 -10.348 1.00 65.25 96 ALA A N 1
ATOM 734 C CA . ALA A 1 96 ? 8.337 -21.376 -10.375 1.00 65.25 96 ALA A CA 1
ATOM 735 C C . ALA A 1 96 ? 9.613 -21.124 -11.189 1.00 65.25 96 ALA A C 1
ATOM 737 O O . ALA A 1 96 ? 9.595 -20.308 -12.115 1.00 65.25 96 ALA A O 1
ATOM 738 N N . GLU A 1 97 ? 10.693 -21.833 -10.859 1.00 54.44 97 GLU A N 1
ATOM 739 C CA . GLU A 1 97 ? 11.883 -21.867 -11.708 1.00 54.44 97 GLU A CA 1
ATOM 740 C C . GLU A 1 97 ? 11.436 -22.104 -13.162 1.00 54.44 97 GLU A C 1
ATOM 742 O O . GLU A 1 97 ? 10.632 -23.017 -13.403 1.00 54.44 97 GLU A O 1
ATOM 747 N N . PRO A 1 98 ? 11.877 -21.297 -14.141 1.00 50.75 98 PRO A N 1
ATOM 748 C CA . PRO A 1 98 ? 11.648 -21.669 -15.520 1.00 50.75 98 PRO A CA 1
ATOM 749 C C . PRO A 1 98 ? 12.328 -23.021 -15.737 1.00 50.75 98 PRO A C 1
ATOM 751 O O . PRO A 1 98 ? 13.547 -23.123 -15.634 1.00 50.75 98 PRO A O 1
ATOM 754 N N . ALA A 1 99 ? 11.552 -24.056 -16.067 1.00 49.81 99 ALA A N 1
ATOM 755 C CA . ALA A 1 99 ? 12.107 -25.233 -16.718 1.00 49.81 99 ALA A CA 1
ATOM 756 C C . ALA A 1 99 ? 12.790 -24.726 -17.991 1.00 49.81 99 ALA A C 1
ATOM 758 O O . ALA A 1 99 ? 12.083 -24.345 -18.919 1.00 49.81 99 ALA A O 1
ATOM 759 N N . ALA A 1 100 ? 14.124 -24.600 -17.946 1.00 47.38 100 ALA A N 1
ATOM 760 C CA . ALA A 1 100 ? 15.016 -24.052 -18.970 1.00 47.38 100 ALA A CA 1
ATOM 761 C C . ALA A 1 100 ? 14.273 -23.360 -20.129 1.00 47.38 100 ALA A C 1
ATOM 763 O O . ALA A 1 100 ? 14.106 -23.929 -21.209 1.00 47.38 100 ALA A O 1
ATOM 764 N N . ALA A 1 101 ? 13.766 -22.147 -19.890 1.00 47.91 101 ALA A N 1
ATOM 765 C CA . ALA A 1 101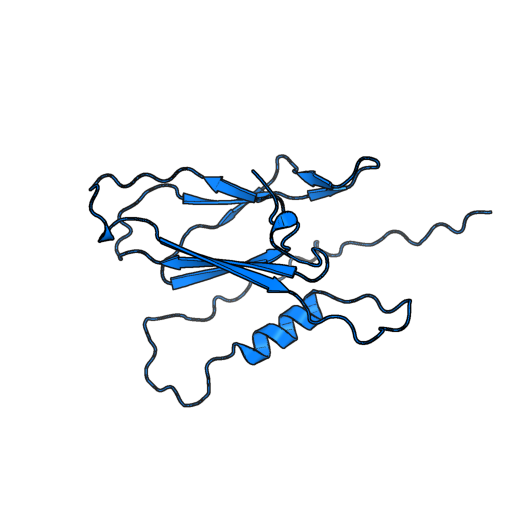 ? 13.146 -21.377 -20.958 1.00 47.91 101 ALA A CA 1
ATOM 766 C C . ALA A 1 101 ? 14.227 -21.039 -21.992 1.00 47.91 101 ALA A C 1
ATOM 768 O O . ALA A 1 101 ? 15.313 -20.578 -21.631 1.00 47.91 101 ALA A O 1
ATOM 769 N N . ALA A 1 102 ? 13.937 -21.292 -23.270 1.00 46.59 102 ALA A N 1
ATOM 770 C CA . ALA A 1 102 ? 14.848 -20.964 -24.356 1.00 46.59 102 ALA A CA 1
ATOM 771 C C . ALA A 1 102 ? 15.225 -19.469 -24.290 1.00 46.59 102 ALA A C 1
ATOM 773 O O . ALA A 1 102 ? 14.350 -18.625 -24.063 1.00 46.59 102 ALA A O 1
ATOM 774 N N . PRO A 1 103 ? 16.509 -19.115 -24.465 1.00 41.59 103 PRO A N 1
ATOM 775 C CA . PRO A 1 103 ? 16.936 -17.725 -24.412 1.00 41.59 103 PRO A CA 1
ATOM 776 C C . PRO A 1 103 ? 16.192 -16.905 -25.473 1.00 41.59 103 PRO A C 1
ATOM 778 O O . PRO A 1 103 ? 16.205 -17.250 -26.653 1.00 41.59 103 PRO A O 1
ATOM 781 N N . GLY A 1 104 ? 15.542 -15.818 -25.047 1.00 54.56 104 GLY A N 1
ATOM 782 C CA . GLY A 1 104 ? 14.930 -14.834 -25.948 1.00 54.56 104 GLY A CA 1
ATOM 783 C C . GLY A 1 104 ? 13.409 -14.684 -25.876 1.00 54.56 104 GLY A C 1
ATOM 784 O O . GLY A 1 104 ? 12.882 -13.793 -26.535 1.00 54.56 104 GLY A O 1
ATOM 785 N N . THR A 1 105 ? 12.682 -15.471 -25.076 1.00 50.94 105 THR A N 1
ATOM 786 C CA . THR A 1 105 ? 11.252 -15.194 -24.837 1.00 50.94 105 THR A CA 1
ATOM 787 C C . THR A 1 105 ? 11.076 -14.103 -23.778 1.00 50.94 105 THR A C 1
ATOM 789 O O . THR A 1 105 ? 11.402 -14.350 -22.615 1.00 50.94 105 THR A O 1
ATOM 792 N N . PRO A 1 106 ? 10.543 -12.911 -24.115 1.00 52.28 106 PRO A N 1
ATOM 793 C CA . PRO A 1 106 ? 10.175 -11.931 -23.102 1.00 52.28 106 PRO A CA 1
ATOM 794 C C . PRO A 1 106 ? 9.074 -12.530 -22.222 1.00 52.28 106 PRO A C 1
ATOM 796 O O . PRO A 1 106 ? 8.013 -12.881 -22.732 1.00 52.28 106 PRO A O 1
ATOM 799 N N . PHE A 1 107 ? 9.326 -12.670 -20.917 1.00 54.88 107 PHE A N 1
ATOM 800 C CA . PHE A 1 107 ? 8.313 -13.094 -19.950 1.00 54.88 107 PHE A CA 1
ATOM 801 C C . PHE A 1 107 ? 7.377 -11.908 -19.683 1.00 54.88 107 PHE A C 1
ATOM 803 O O . PHE A 1 107 ? 7.778 -10.941 -19.030 1.00 54.88 107 PHE A O 1
ATOM 810 N N . PRO A 1 108 ? 6.137 -11.912 -20.194 1.00 64.94 108 PRO A N 1
ATOM 811 C CA . PRO A 1 108 ? 5.240 -10.796 -19.996 1.00 64.94 108 PRO A CA 1
ATOM 812 C C . PRO A 1 108 ? 4.562 -10.998 -18.644 1.00 64.94 108 PRO A C 1
ATOM 814 O O . PRO A 1 108 ? 3.581 -11.736 -18.532 1.00 64.94 108 PRO A O 1
ATOM 817 N N . VAL A 1 109 ? 5.095 -10.324 -17.621 1.00 57.03 109 VAL A N 1
ATOM 818 C CA . VAL A 1 109 ? 4.583 -10.320 -16.238 1.00 57.03 109 VAL A CA 1
ATOM 819 C C . VAL A 1 109 ? 3.054 -10.183 -16.208 1.00 57.03 109 VAL A C 1
ATOM 821 O O . VAL A 1 109 ? 2.393 -10.905 -15.470 1.00 57.03 109 VAL A O 1
ATOM 824 N N . TRP A 1 110 ? 2.467 -9.376 -17.100 1.00 52.81 110 TRP A N 1
ATOM 825 C CA . TRP A 1 110 ? 1.015 -9.206 -17.230 1.00 52.81 110 TRP A CA 1
ATOM 826 C C . TRP A 1 110 ? 0.239 -10.469 -17.630 1.00 52.81 110 TRP A C 1
ATOM 828 O O . TRP A 1 110 ? -0.835 -10.717 -17.088 1.00 52.81 110 TRP A O 1
ATOM 838 N N . GLN A 1 111 ? 0.756 -11.288 -18.552 1.00 57.12 111 GLN A N 1
ATOM 839 C CA . GLN A 1 111 ? 0.077 -12.527 -18.957 1.00 57.12 111 GLN A CA 1
ATOM 840 C C . GLN A 1 111 ? 0.151 -13.580 -17.853 1.00 57.12 111 GLN A C 1
ATOM 842 O O . GLN A 1 111 ? -0.806 -14.323 -17.637 1.00 57.12 111 GLN A O 1
ATOM 847 N N . TRP A 1 112 ? 1.273 -13.631 -17.133 1.00 60.31 112 TRP A N 1
ATOM 848 C CA . TRP A 1 112 ? 1.388 -14.487 -15.961 1.00 60.31 112 TRP A CA 1
ATOM 849 C C . TRP A 1 112 ? 0.461 -14.015 -14.836 1.00 60.31 112 TRP A C 1
ATOM 851 O O . TRP A 1 112 ? -0.261 -14.838 -14.283 1.00 60.31 112 TRP A O 1
ATOM 861 N N . MET A 1 113 ? 0.395 -12.707 -14.564 1.00 58.19 113 MET A N 1
ATOM 862 C CA . MET A 1 113 ? -0.537 -12.128 -13.588 1.00 58.19 113 MET A CA 1
ATOM 863 C C . MET A 1 113 ? -1.992 -12.462 -13.924 1.00 58.19 113 MET A C 1
ATOM 865 O O . MET A 1 113 ? -2.730 -12.895 -13.043 1.00 58.19 113 MET A O 1
ATOM 869 N N . ALA A 1 114 ? -2.395 -12.337 -15.193 1.00 60.44 114 ALA A N 1
ATOM 870 C CA . ALA A 1 114 ? -3.735 -12.716 -15.635 1.00 60.44 114 ALA A CA 1
ATOM 871 C C . ALA A 1 114 ? -4.028 -14.205 -15.368 1.00 60.44 114 ALA A C 1
ATOM 873 O O . ALA A 1 114 ? -5.070 -14.538 -14.809 1.00 60.44 114 ALA A O 1
ATOM 874 N N . ARG A 1 115 ? -3.080 -15.103 -15.674 1.00 55.09 115 ARG A N 1
ATOM 875 C CA . ARG A 1 115 ? -3.213 -16.550 -15.411 1.00 55.09 115 ARG A CA 1
ATOM 876 C C . ARG A 1 115 ? -3.184 -16.911 -13.924 1.00 55.09 115 ARG A C 1
ATOM 878 O O . ARG A 1 115 ? -3.861 -17.850 -13.511 1.00 55.09 115 ARG A O 1
ATOM 885 N N . ALA A 1 116 ? -2.397 -16.207 -13.115 1.00 55.12 116 ALA A N 1
ATOM 886 C CA . ALA A 1 116 ? -2.374 -16.388 -11.667 1.00 55.12 116 ALA A CA 1
ATOM 887 C C . ALA A 1 116 ? -3.719 -15.963 -11.054 1.00 55.12 116 ALA A C 1
ATOM 889 O O . ALA A 1 116 ? -4.283 -16.707 -10.253 1.00 55.12 116 ALA A O 1
ATOM 890 N N . ALA A 1 117 ? -4.279 -14.840 -11.518 1.00 57.19 117 ALA A N 1
ATOM 891 C CA . ALA A 1 117 ? -5.592 -14.348 -11.104 1.00 57.19 117 ALA A CA 1
ATOM 892 C C . ALA A 1 117 ? -6.747 -15.285 -11.513 1.00 57.19 117 ALA A C 1
ATOM 894 O O . ALA A 1 117 ? -7.738 -15.405 -10.795 1.00 57.19 117 ALA A O 1
ATOM 895 N N . GLU A 1 118 ? -6.630 -16.004 -12.635 1.00 53.94 118 GLU A N 1
ATOM 896 C CA . GLU A 1 118 ? -7.614 -17.027 -13.026 1.00 53.94 118 GLU A CA 1
ATOM 897 C C . GLU A 1 118 ? -7.732 -18.166 -12.002 1.00 53.94 118 GLU A C 1
ATOM 899 O O . GLU A 1 118 ? -8.819 -18.720 -11.837 1.00 53.94 118 GLU A O 1
ATOM 904 N N . ARG A 1 119 ? -6.649 -18.491 -11.280 1.00 45.03 119 ARG A N 1
ATOM 905 C CA . ARG A 1 119 ? -6.633 -19.534 -10.236 1.00 45.03 119 ARG A CA 1
ATOM 906 C C . ARG A 1 119 ? -7.010 -19.031 -8.844 1.00 45.03 119 ARG A C 1
ATOM 908 O O . ARG A 1 119 ? -7.207 -19.849 -7.953 1.00 45.03 119 ARG A O 1
ATOM 915 N N . THR A 1 120 ? -7.119 -17.718 -8.657 1.00 47.75 120 THR A N 1
ATOM 916 C CA . THR A 1 120 ? -7.648 -17.096 -7.434 1.00 47.75 120 THR A CA 1
ATOM 917 C C . THR A 1 120 ? -9.107 -16.671 -7.592 1.00 47.75 120 THR A C 1
ATOM 919 O O . THR A 1 120 ? -9.640 -15.985 -6.723 1.00 47.75 120 THR A O 1
ATOM 922 N N . ARG A 1 121 ? -9.771 -17.051 -8.697 1.00 48.62 121 ARG A N 1
ATOM 923 C CA . ARG A 1 121 ? -11.219 -16.870 -8.837 1.00 48.62 121 ARG A CA 1
ATOM 924 C C . ARG A 1 121 ? -11.932 -17.618 -7.704 1.00 48.62 121 ARG A C 1
ATOM 926 O O . ARG A 1 121 ? -11.519 -18.737 -7.390 1.00 48.62 121 ARG A O 1
ATOM 933 N N . PRO A 1 122 ? -13.000 -17.046 -7.119 1.00 46.28 122 PRO A N 1
ATOM 934 C CA . PRO A 1 122 ? -13.812 -17.753 -6.140 1.00 46.28 122 PRO A CA 1
ATOM 935 C C . PRO A 1 122 ? -14.215 -19.121 -6.693 1.00 46.28 122 PRO A C 1
ATOM 937 O O . PRO A 1 122 ? -14.680 -19.224 -7.833 1.00 46.28 122 PRO A O 1
ATOM 940 N N . LEU A 1 123 ? -14.002 -20.178 -5.907 1.00 45.53 123 LEU A N 1
ATOM 941 C CA . LEU A 1 123 ? -14.445 -21.521 -6.267 1.00 45.53 123 LEU A CA 1
ATOM 942 C C . LEU A 1 123 ? -15.961 -21.476 -6.493 1.00 45.53 123 LEU A C 1
ATOM 944 O O . LEU A 1 123 ? -16.720 -21.094 -5.598 1.00 45.53 123 LEU A O 1
ATOM 948 N N . ALA A 1 124 ? -16.407 -21.853 -7.692 1.00 43.06 124 ALA A N 1
ATOM 949 C CA . ALA A 1 124 ? -17.828 -21.955 -7.989 1.00 43.06 124 ALA A CA 1
ATOM 950 C C . ALA A 1 124 ? -18.482 -22.920 -6.983 1.00 43.06 124 ALA A C 1
ATOM 952 O O . ALA A 1 124 ? -18.081 -24.078 -6.885 1.00 43.06 124 ALA A O 1
ATOM 953 N N . GLY A 1 125 ? -19.466 -22.431 -6.222 1.00 48.69 125 GLY A N 1
ATOM 954 C CA . GLY A 1 125 ? -20.212 -23.232 -5.243 1.00 48.69 125 GLY A CA 1
ATOM 955 C C . GLY A 1 125 ? -19.958 -22.911 -3.765 1.00 48.69 125 GLY A C 1
ATOM 956 O O . GLY A 1 125 ? -20.624 -23.500 -2.9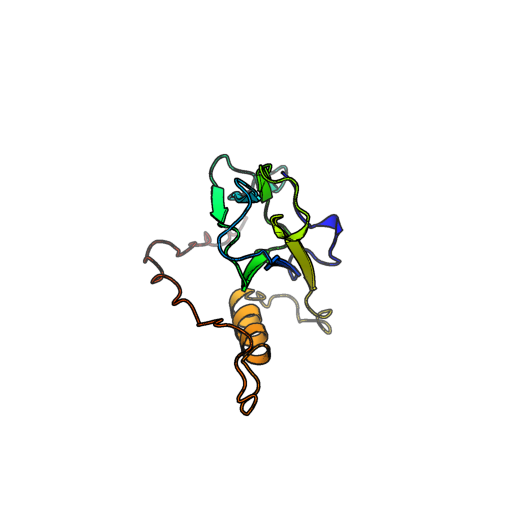15 1.00 48.69 125 GLY A O 1
ATOM 957 N N . VAL A 1 126 ? -19.082 -21.959 -3.421 1.00 47.94 126 VAL A N 1
ATOM 958 C CA . VAL A 1 126 ? -19.016 -21.424 -2.047 1.00 47.94 126 VAL A CA 1
ATOM 959 C C . VAL A 1 126 ? -20.130 -20.386 -1.872 1.00 47.94 126 VAL A C 1
ATOM 961 O O . VAL A 1 126 ? -19.940 -19.193 -2.055 1.00 47.94 126 VAL A O 1
ATOM 964 N N . ALA A 1 127 ? -21.340 -20.860 -1.564 1.00 45.19 127 ALA A N 1
ATOM 965 C CA . ALA A 1 127 ? -22.558 -20.048 -1.423 1.00 45.19 127 ALA A CA 1
ATOM 966 C C . ALA A 1 127 ? -22.637 -19.233 -0.112 1.00 45.19 127 ALA A C 1
ATOM 968 O O . ALA A 1 127 ? -23.716 -18.795 0.287 1.00 45.19 127 ALA A O 1
ATOM 969 N N . ARG A 1 128 ? -21.512 -19.042 0.582 1.00 44.28 128 ARG A N 1
ATOM 970 C CA . ARG A 1 128 ? -21.408 -18.098 1.695 1.00 44.28 128 ARG A CA 1
ATOM 971 C C . ARG A 1 128 ? -20.223 -17.195 1.434 1.00 44.28 128 ARG A C 1
ATOM 973 O O . ARG A 1 128 ? -19.077 -17.589 1.622 1.00 44.28 128 ARG A O 1
ATOM 980 N N . ASP A 1 129 ? -20.567 -16.016 0.949 1.00 44.94 129 ASP A N 1
ATOM 981 C CA . ASP A 1 129 ? -19.692 -14.864 0.885 1.00 44.94 129 ASP A CA 1
ATOM 982 C C . ASP A 1 129 ? -19.238 -14.573 2.321 1.00 44.94 129 ASP A C 1
ATOM 984 O O . ASP A 1 129 ? -20.059 -14.253 3.186 1.00 44.94 129 ASP A O 1
ATOM 988 N N . HIS A 1 130 ? -17.960 -14.799 2.612 1.00 42.31 130 HIS A N 1
ATOM 989 C CA . HIS A 1 130 ? -17.354 -14.186 3.782 1.00 42.31 130 HIS A CA 1
ATOM 990 C C . HIS A 1 130 ? -17.107 -12.727 3.390 1.00 42.31 130 HIS A C 1
ATOM 992 O O . HIS A 1 130 ? -16.170 -12.433 2.663 1.00 42.31 130 HIS A O 1
ATOM 998 N N . ASP A 1 131 ? -18.035 -11.870 3.815 1.00 49.75 131 ASP A N 1
ATOM 999 C CA . ASP A 1 131 ? -17.906 -10.420 3.953 1.00 49.75 131 ASP A CA 1
ATOM 1000 C C . ASP A 1 131 ? -17.442 -9.610 2.723 1.00 49.75 131 ASP A C 1
ATOM 1002 O O . ASP A 1 131 ? -16.474 -8.871 2.778 1.00 49.75 131 ASP A O 1
ATOM 1006 N N . GLY A 1 132 ? -18.239 -9.592 1.649 1.00 45.25 132 GLY A N 1
ATOM 1007 C CA . GLY A 1 132 ? -18.384 -8.373 0.834 1.00 45.25 132 GLY A CA 1
ATOM 1008 C C . GLY A 1 132 ? -17.242 -8.005 -0.123 1.00 45.25 132 GLY A C 1
ATOM 1009 O O . GLY A 1 132 ? -17.262 -6.898 -0.672 1.00 45.25 132 GLY A O 1
ATOM 1010 N N . ALA A 1 133 ? -16.297 -8.906 -0.391 1.00 38.06 133 ALA A N 1
ATOM 1011 C CA . ALA A 1 133 ? -15.275 -8.715 -1.417 1.00 38.06 133 ALA A CA 1
ATOM 1012 C C . ALA A 1 133 ? -15.884 -8.722 -2.838 1.00 38.06 133 ALA A C 1
ATOM 1014 O O . ALA A 1 133 ? -15.976 -9.745 -3.520 1.00 38.06 133 ALA A O 1
ATOM 1015 N N . GLY A 1 134 ? -16.295 -7.546 -3.312 1.00 46.62 134 GLY A N 1
ATOM 1016 C CA . GLY A 1 134 ? -16.704 -7.321 -4.697 1.00 46.62 134 GLY A CA 1
ATOM 1017 C C . GLY A 1 134 ? -15.508 -6.992 -5.606 1.00 46.62 134 GLY A C 1
ATOM 1018 O O . GLY A 1 134 ? -14.592 -6.283 -5.186 1.00 46.62 134 GLY A O 1
ATOM 1019 N N . PRO A 1 135 ? -15.487 -7.443 -6.874 1.00 41.47 135 PRO A N 1
ATOM 1020 C CA . PRO A 1 135 ? -14.469 -7.012 -7.828 1.00 41.47 135 PRO A CA 1
ATOM 1021 C C . PRO A 1 135 ? -14.585 -5.500 -8.087 1.00 41.47 135 PRO A C 1
ATOM 1023 O O . PRO A 1 135 ? -15.590 -5.031 -8.620 1.00 41.47 135 PRO A O 1
ATOM 1026 N N . ILE A 1 136 ? -13.543 -4.732 -7.757 1.00 42.16 136 ILE A N 1
ATOM 1027 C CA . ILE A 1 136 ? -13.424 -3.332 -8.185 1.00 42.16 136 ILE A CA 1
ATOM 1028 C C . ILE A 1 136 ? -12.975 -3.318 -9.647 1.00 42.16 136 ILE A C 1
ATOM 1030 O O . ILE A 1 136 ? -11.956 -3.912 -10.010 1.00 42.16 136 ILE A O 1
ATOM 1034 N N . ALA A 1 137 ? -13.741 -2.636 -10.500 1.00 36.66 137 ALA A N 1
ATOM 1035 C CA . ALA A 1 137 ? -13.353 -2.416 -11.885 1.00 36.66 137 ALA A CA 1
ATOM 1036 C C . ALA A 1 137 ? -12.042 -1.620 -11.927 1.00 36.66 137 ALA A C 1
ATOM 1038 O O . ALA A 1 137 ? -11.952 -0.519 -11.381 1.00 36.66 137 ALA A O 1
ATOM 1039 N N . LEU A 1 138 ? -11.028 -2.174 -12.592 1.00 36.28 138 LEU A N 1
ATOM 1040 C CA . LEU A 1 138 ? -9.810 -1.430 -12.887 1.00 36.28 138 LEU A CA 1
ATOM 1041 C C . LEU A 1 138 ? -10.186 -0.173 -13.691 1.00 36.28 138 LEU A C 1
ATOM 1043 O O . LEU A 1 138 ? -10.986 -0.278 -14.629 1.00 36.28 138 LEU A O 1
ATOM 1047 N N . PRO A 1 139 ? -9.632 1.008 -13.364 1.00 39.00 139 PRO A N 1
ATOM 1048 C CA . PRO A 1 139 ? -9.844 2.194 -14.180 1.00 39.00 139 PRO A CA 1
ATOM 1049 C C . PRO A 1 139 ? -9.394 1.918 -15.618 1.00 39.00 139 PRO A C 1
ATOM 1051 O O . PRO A 1 139 ? -8.421 1.195 -15.852 1.00 39.00 139 PRO A O 1
ATOM 1054 N N . ALA A 1 140 ? -10.116 2.486 -16.588 1.00 43.03 140 ALA A N 1
ATOM 1055 C CA . ALA A 1 140 ? -9.790 2.329 -17.998 1.00 43.03 140 ALA A CA 1
ATOM 1056 C C . ALA A 1 140 ? -8.327 2.725 -18.244 1.00 43.03 140 ALA A C 1
ATOM 1058 O O . ALA A 1 140 ? -7.889 3.799 -17.823 1.00 43.03 140 ALA A O 1
ATOM 1059 N N . ALA A 1 141 ? -7.573 1.854 -18.918 1.00 39.00 141 ALA A N 1
ATOM 1060 C CA . ALA A 1 141 ? -6.198 2.140 -19.295 1.00 39.00 141 ALA A CA 1
ATOM 1061 C C . ALA A 1 141 ? -6.176 3.417 -20.150 1.00 39.00 141 ALA A C 1
ATOM 1063 O O . ALA A 1 141 ? -6.664 3.425 -21.281 1.00 39.00 141 ALA A O 1
ATOM 1064 N N . ALA A 1 142 ? -5.646 4.514 -19.605 1.00 38.12 142 ALA A N 1
ATOM 1065 C CA . ALA A 1 142 ? -5.445 5.727 -20.381 1.00 38.12 142 ALA A CA 1
ATOM 1066 C C . ALA A 1 142 ? -4.483 5.419 -21.549 1.00 38.12 142 ALA A C 1
ATOM 1068 O O . ALA A 1 142 ? -3.513 4.676 -21.363 1.00 38.12 142 ALA A O 1
ATOM 1069 N N . PRO A 1 143 ? -4.683 6.011 -22.742 1.00 43.31 143 PRO A N 1
ATOM 1070 C CA . PRO A 1 143 ? -3.872 5.719 -23.930 1.00 43.31 143 PRO A CA 1
ATOM 1071 C C . PRO A 1 143 ? -2.379 6.079 -23.785 1.00 43.31 143 PRO A C 1
ATOM 1073 O O . PRO A 1 143 ? -1.584 5.754 -24.663 1.00 43.31 143 PRO A O 1
ATOM 1076 N N . ALA A 1 144 ? -1.979 6.720 -22.682 1.00 38.91 144 ALA A N 1
ATOM 1077 C CA . ALA A 1 144 ? -0.613 7.163 -22.426 1.00 38.91 144 ALA A CA 1
ATOM 1078 C C . ALA A 1 144 ? 0.291 6.121 -21.736 1.00 38.91 144 ALA A C 1
ATOM 1080 O O . ALA A 1 144 ? 1.487 6.362 -21.611 1.00 38.91 144 ALA A O 1
ATOM 1081 N N . THR A 1 145 ? -0.206 4.947 -21.327 1.00 36.78 145 THR A N 1
ATOM 1082 C CA . THR A 1 145 ? 0.661 3.880 -20.777 1.00 36.78 145 THR A CA 1
ATOM 1083 C C . THR A 1 145 ? 1.088 2.886 -21.861 1.00 36.78 145 THR A C 1
ATOM 1085 O O . THR A 1 145 ? 1.035 1.673 -21.688 1.00 36.78 145 THR A O 1
ATOM 1088 N N . ARG A 1 146 ? 1.528 3.395 -23.016 1.00 37.44 146 ARG A N 1
ATOM 1089 C CA . ARG A 1 146 ? 2.405 2.636 -23.912 1.00 37.44 146 ARG A CA 1
ATOM 1090 C C . ARG A 1 146 ? 3.827 3.076 -23.598 1.00 37.44 146 ARG A C 1
ATOM 1092 O O . ARG A 1 146 ? 4.280 4.107 -24.079 1.00 37.44 146 ARG A O 1
ATOM 1099 N N . LEU A 1 147 ? 4.522 2.298 -22.773 1.00 34.12 147 LEU A N 1
ATOM 1100 C CA . LEU A 1 147 ? 5.979 2.358 -22.718 1.00 34.12 147 LEU A CA 1
ATOM 1101 C C . LEU A 1 147 ? 6.493 1.906 -24.089 1.00 34.12 147 LEU A C 1
ATOM 1103 O O . LEU A 1 147 ? 6.591 0.712 -24.366 1.00 34.12 147 LEU A O 1
ATOM 1107 N N . THR A 1 148 ? 6.745 2.859 -24.982 1.00 37.41 148 THR A N 1
ATOM 1108 C CA . THR A 1 148 ? 7.515 2.615 -26.199 1.00 37.41 148 THR A CA 1
ATOM 1109 C C . THR A 1 148 ? 8.958 2.372 -25.783 1.00 37.41 148 THR A C 1
ATOM 1111 O O . THR A 1 148 ? 9.663 3.302 -25.394 1.00 37.41 148 THR A O 1
ATOM 1114 N N . LEU A 1 149 ? 9.379 1.109 -25.823 1.00 35.94 149 LEU A N 1
ATOM 1115 C CA . LEU A 1 149 ? 10.792 0.750 -25.784 1.00 35.94 149 LEU A CA 1
ATOM 1116 C C . LEU A 1 149 ? 11.465 1.331 -27.040 1.00 35.94 149 LEU A C 1
ATOM 1118 O O . LEU A 1 149 ? 10.939 1.120 -28.134 1.00 35.94 149 LEU A O 1
ATOM 1122 N N . PRO A 1 150 ? 12.582 2.070 -26.920 1.00 37.59 150 PRO A N 1
ATOM 1123 C CA . PRO A 1 150 ? 13.373 2.451 -28.082 1.00 37.59 150 PRO A CA 1
ATOM 1124 C C . PRO A 1 150 ? 13.922 1.197 -28.764 1.00 37.59 150 PRO A C 1
ATOM 1126 O O . PRO A 1 150 ? 14.331 0.257 -28.076 1.00 37.59 150 PRO A O 1
ATOM 1129 N N . ASP A 1 151 ? 13.962 1.202 -30.097 1.00 42.00 151 ASP A N 1
ATOM 1130 C CA . ASP A 1 151 ? 14.590 0.128 -30.865 1.00 42.00 151 ASP A CA 1
ATOM 1131 C C . ASP A 1 151 ? 16.053 -0.073 -30.430 1.00 42.00 151 ASP A C 1
ATOM 1133 O O . ASP A 1 151 ? 16.767 0.906 -30.158 1.00 42.00 151 ASP A O 1
ATOM 1137 N N . PRO A 1 152 ? 16.531 -1.329 -30.359 1.00 38.59 152 PRO A N 1
ATOM 1138 C CA . PRO A 1 152 ? 17.914 -1.607 -30.021 1.00 38.59 152 PRO A CA 1
ATOM 1139 C C . PRO A 1 152 ? 18.821 -0.985 -31.084 1.00 38.59 152 PRO A C 1
ATOM 1141 O O . PRO A 1 152 ? 18.790 -1.358 -32.255 1.00 38.59 152 PRO A O 1
ATOM 1144 N N . ARG A 1 153 ? 19.653 -0.024 -30.664 1.00 37.59 153 ARG A N 1
ATOM 1145 C CA . ARG A 1 153 ? 20.723 0.517 -31.505 1.00 37.59 153 ARG A CA 1
ATOM 1146 C C . ARG A 1 153 ? 21.667 -0.623 -31.873 1.00 37.59 153 ARG A C 1
ATOM 1148 O O . ARG A 1 153 ? 22.364 -1.150 -31.007 1.00 37.59 153 ARG A O 1
ATOM 1155 N N . THR A 1 154 ? 21.709 -0.974 -33.151 1.00 43.59 154 THR A N 1
ATOM 1156 C CA . THR A 1 154 ? 22.806 -1.736 -33.742 1.00 43.59 154 THR A CA 1
ATOM 1157 C C . THR A 1 154 ? 24.087 -0.920 -33.577 1.00 43.59 154 THR A C 1
ATOM 1159 O O . THR A 1 154 ? 24.191 0.200 -34.078 1.00 43.59 154 THR A O 1
ATOM 1162 N N . ALA A 1 155 ? 25.033 -1.443 -32.800 1.00 38.47 155 ALA A N 1
ATOM 1163 C CA . ALA A 1 155 ? 26.375 -0.881 -32.714 1.00 38.47 155 ALA A CA 1
ATOM 1164 C C . ALA A 1 155 ? 27.194 -1.299 -33.956 1.00 38.47 155 ALA A C 1
ATOM 1166 O O . ALA A 1 155 ? 26.965 -2.405 -34.456 1.00 38.47 155 ALA A O 1
ATOM 1167 N N . PRO A 1 156 ? 28.085 -0.425 -34.463 1.00 51.59 156 PRO A N 1
ATOM 1168 C CA . PRO A 1 156 ? 28.946 -0.696 -35.617 1.00 51.59 156 PRO A CA 1
ATOM 1169 C C . PRO A 1 156 ? 30.073 -1.692 -35.316 1.00 51.59 156 PRO A C 1
ATOM 1171 O O . PRO A 1 156 ? 30.490 -1.785 -34.137 1.00 51.59 156 PRO A O 1
#